Protein AF-A0A1Z1WGG2-F1 (afdb_monomer)

Foldseek 3Di:
DPVPPPDDPVVVLVVVDDVVDPSVVVVVVCVVVVVVVVVVVVVVVVVVVVVVVVVPPPD

Secondary structure (DSSP, 8-state):
--TTT---HHHHHHTT--TT-HHHHHHHHHHHTTHHHHHHHHHHHHHHHHHHHHTT---

Structure (mmCIF, N/CA/C/O backbone):
data_AF-A0A1Z1WGG2-F1
#
_entry.id   AF-A0A1Z1WGG2-F1
#
loop_
_atom_site.group_PDB
_atom_site.id
_atom_site.type_symbol
_atom_site.label_atom_id
_atom_site.label_alt_id
_atom_site.label_comp_id
_atom_site.label_asym_id
_atom_site.label_entity_id
_atom_site.label_seq_id
_atom_site.pdbx_PDB_ins_code
_atom_site.Cartn_x
_atom_site.Cartn_y
_atom_site.Cartn_z
_atom_site.occupancy
_atom_site.B_iso_or_equiv
_atom_site.auth_seq_id
_atom_site.auth_comp_id
_atom_site.auth_asym_id
_atom_site.auth_atom_id
_atom_site.pdbx_PDB_model_num
ATOM 1 N N . MET A 1 1 ? -14.622 0.397 10.589 1.00 70.25 1 MET A N 1
ATOM 2 C CA . MET A 1 1 ? -14.610 1.798 10.097 1.00 70.25 1 MET A CA 1
ATOM 3 C C . MET A 1 1 ? -14.469 1.998 8.582 1.00 70.25 1 MET A C 1
ATOM 5 O O . MET A 1 1 ? -14.906 3.041 8.130 1.00 70.25 1 MET A O 1
ATOM 9 N N . LEU A 1 2 ? -13.939 1.079 7.765 1.00 82.62 2 LEU A N 1
ATOM 10 C CA . LEU A 1 2 ? -14.129 1.156 6.295 1.00 82.62 2 LEU A CA 1
ATOM 11 C C . LEU A 1 2 ? -15.224 0.195 5.815 1.00 82.62 2 LEU A C 1
ATOM 13 O O . LEU A 1 2 ? -16.097 0.568 5.046 1.00 82.62 2 LEU A O 1
ATOM 17 N N . ARG A 1 3 ? -15.198 -1.041 6.321 1.00 80.62 3 ARG A N 1
ATOM 18 C CA . ARG A 1 3 ? -16.208 -2.067 6.021 1.00 80.62 3 ARG A CA 1
ATOM 19 C C . ARG A 1 3 ? -17.568 -1.770 6.663 1.0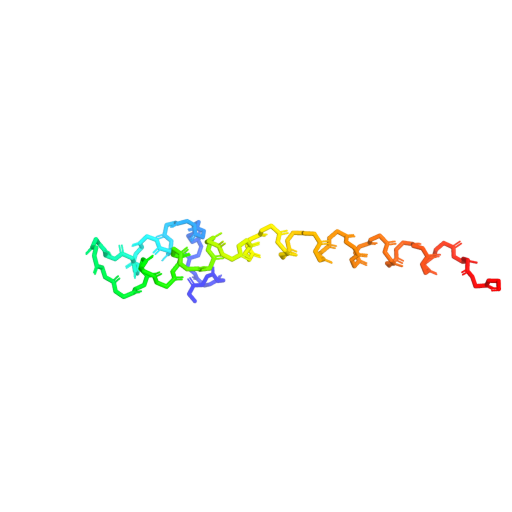0 80.62 3 ARG A C 1
ATOM 21 O O . ARG A 1 3 ? -18.590 -2.086 6.076 1.00 80.62 3 ARG A O 1
ATOM 28 N N . ASP A 1 4 ? -17.558 -1.131 7.832 1.00 88.06 4 ASP A N 1
ATOM 29 C CA . ASP A 1 4 ? -18.761 -0.948 8.660 1.00 88.06 4 ASP A CA 1
ATOM 30 C C . ASP A 1 4 ? -19.456 0.407 8.452 1.00 88.06 4 ASP A C 1
ATOM 32 O O . ASP A 1 4 ? -20.582 0.585 8.897 1.00 88.06 4 ASP A O 1
ATOM 36 N N . SER A 1 5 ? -18.788 1.386 7.828 1.00 86.31 5 SER A N 1
ATOM 37 C CA . SER A 1 5 ? -19.317 2.753 7.688 1.00 86.31 5 SER A CA 1
ATOM 38 C C . SER A 1 5 ? -20.163 2.956 6.432 1.00 86.31 5 SER A C 1
ATOM 40 O O . SER A 1 5 ? -20.949 3.895 6.383 1.00 86.31 5 SER A O 1
ATOM 42 N N . GLY A 1 6 ? -19.976 2.129 5.397 1.00 87.88 6 GLY A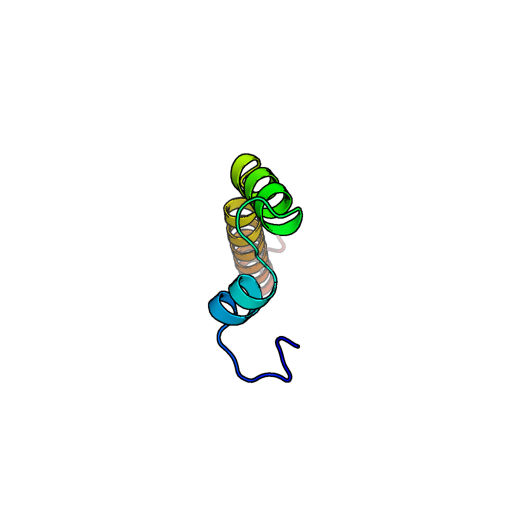 N 1
ATOM 43 C CA . GLY A 1 6 ? -20.588 2.331 4.077 1.00 87.88 6 GLY A CA 1
ATOM 44 C C . GLY A 1 6 ? -20.114 3.598 3.346 1.00 87.88 6 GLY A C 1
ATOM 45 O O . GLY A 1 6 ? -20.570 3.875 2.240 1.00 87.88 6 GLY A O 1
ATOM 46 N N . GLU A 1 7 ? -19.200 4.372 3.939 1.00 90.81 7 GLU A N 1
ATOM 47 C CA . GLU A 1 7 ? -18.693 5.609 3.361 1.00 90.81 7 GLU A CA 1
ATOM 48 C C . GLU A 1 7 ? -17.589 5.346 2.338 1.00 90.81 7 GLU A C 1
ATOM 50 O O . GLU A 1 7 ? -16.802 4.402 2.440 1.00 90.81 7 GLU A O 1
ATOM 55 N N . HIS A 1 8 ? -17.486 6.244 1.359 1.00 92.19 8 HIS A N 1
ATOM 56 C CA . HIS A 1 8 ? -16.412 6.183 0.382 1.00 92.19 8 HIS A CA 1
ATOM 57 C C . HIS A 1 8 ? -15.039 6.343 1.077 1.00 92.19 8 HIS A C 1
ATOM 59 O O . HIS A 1 8 ? -14.881 7.258 1.892 1.00 92.19 8 HIS A O 1
ATOM 65 N N . PRO A 1 9 ? -14.010 5.538 0.731 1.00 90.75 9 PRO A N 1
ATOM 66 C CA . PRO A 1 9 ? -12.693 5.579 1.378 1.00 90.75 9 PRO A CA 1
ATOM 67 C C . PRO A 1 9 ? -12.053 6.974 1.436 1.00 90.75 9 PRO A C 1
ATOM 69 O O . PRO A 1 9 ? -11.354 7.302 2.392 1.00 90.75 9 PRO A O 1
ATOM 72 N N . VAL A 1 10 ? -12.303 7.806 0.419 1.00 91.38 10 VAL A N 1
ATOM 73 C CA . VAL A 1 10 ? -11.806 9.193 0.367 1.00 91.38 10 VAL A CA 1
ATOM 74 C C . VAL A 1 10 ? -12.375 10.025 1.515 1.00 91.38 10 VAL A C 1
ATOM 76 O O . VAL A 1 10 ? -11.608 10.684 2.209 1.00 91.38 10 VAL A O 1
ATOM 79 N N . LYS A 1 11 ? -13.682 9.917 1.768 1.00 91.94 11 LYS A N 1
ATOM 80 C CA . LYS A 1 11 ? -14.368 10.656 2.831 1.00 91.94 11 LYS A CA 1
ATOM 81 C C . LYS A 1 11 ? -13.899 10.205 4.215 1.00 91.94 11 LYS A C 1
ATOM 83 O O . LYS A 1 11 ? -13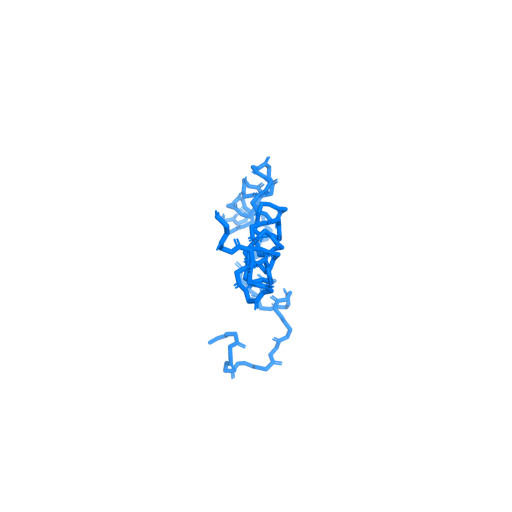.612 11.023 5.079 1.00 91.94 11 LYS A O 1
ATOM 88 N N . LEU A 1 12 ? -13.700 8.901 4.396 1.00 91.38 12 LEU A N 1
ATOM 89 C CA . LEU A 1 12 ? -13.154 8.358 5.644 1.00 91.38 12 LEU A CA 1
ATOM 90 C C . LEU A 1 12 ? -11.734 8.852 5.926 1.00 91.38 12 LEU A C 1
ATOM 92 O O . LEU A 1 12 ? -11.399 9.136 7.073 1.00 91.38 12 LEU A O 1
ATOM 96 N N . ARG A 1 13 ? -10.900 8.978 4.887 1.00 90.12 13 ARG A N 1
ATOM 97 C CA . ARG A 1 13 ? -9.565 9.570 5.012 1.00 90.12 13 ARG A CA 1
ATOM 98 C C . ARG A 1 13 ? -9.652 11.050 5.383 1.00 90.12 13 ARG A C 1
ATOM 100 O O . ARG A 1 13 ? -8.911 11.490 6.256 1.00 90.12 13 ARG A O 1
ATOM 107 N N . GLU A 1 14 ? -10.539 11.810 4.746 1.00 91.25 14 GLU A N 1
ATOM 108 C CA . GLU A 1 14 ? -10.758 13.232 5.051 1.00 91.25 14 GLU A CA 1
ATOM 109 C C . GLU A 1 14 ? -11.182 13.442 6.509 1.00 91.25 14 GLU A C 1
ATOM 111 O O . GLU A 1 14 ? -10.624 14.307 7.180 1.00 91.25 14 GLU A O 1
ATOM 116 N N . ASN A 1 15 ? -12.055 12.582 7.041 1.00 92.88 15 ASN A N 1
ATOM 117 C CA . ASN A 1 15 ? -12.532 12.658 8.427 1.00 92.88 15 ASN A CA 1
ATOM 118 C C . ASN A 1 15 ? -11.412 12.576 9.489 1.00 92.88 15 ASN A C 1
ATOM 120 O O . ASN A 1 15 ? -11.617 13.011 10.619 1.00 92.88 15 ASN A O 1
ATOM 124 N N . VAL A 1 16 ? -10.236 12.028 9.155 1.00 91.44 16 VAL A N 1
ATOM 125 C CA . VAL A 1 16 ? -9.077 11.899 10.068 1.00 91.44 16 VAL A CA 1
ATOM 126 C C . VAL A 1 16 ? -7.873 12.748 9.646 1.00 91.44 16 VAL A C 1
ATOM 128 O O . VAL A 1 16 ? -6.777 12.610 10.199 1.00 91.44 16 VAL A O 1
ATOM 131 N N . THR A 1 17 ? -8.056 13.619 8.652 1.00 93.75 17 THR A N 1
ATOM 132 C CA . THR A 1 17 ? -6.983 14.420 8.062 1.00 93.75 17 THR A CA 1
ATOM 133 C C . THR A 1 17 ? -7.260 15.901 8.280 1.00 93.75 17 THR A C 1
ATOM 135 O O . THR A 1 17 ? -8.002 16.527 7.529 1.00 93.75 17 THR A O 1
ATOM 138 N N . SER A 1 18 ? -6.632 16.486 9.300 1.00 94.50 18 SER A N 1
ATOM 139 C CA . SER A 1 18 ? -6.685 17.929 9.536 1.00 94.50 18 SER A CA 1
ATOM 140 C C . SER A 1 18 ? -5.604 18.686 8.746 1.00 94.50 18 SER A C 1
ATOM 142 O O . SER A 1 18 ? -4.510 18.15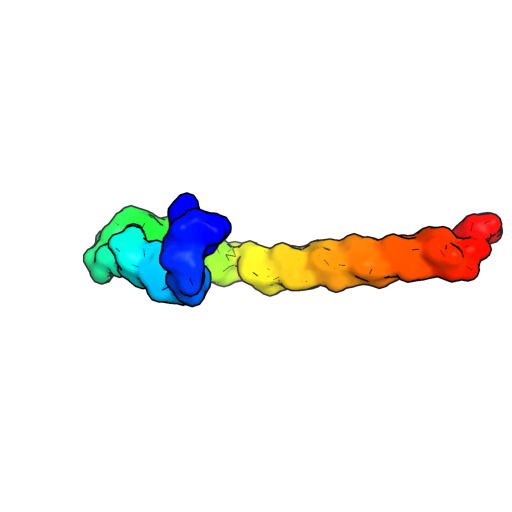0 8.519 1.00 94.50 18 SER A O 1
ATOM 144 N N . PRO A 1 19 ? -5.859 19.952 8.354 1.00 88.81 19 PRO A N 1
ATOM 145 C CA . PRO A 1 19 ? -4.819 20.837 7.834 1.00 88.81 19 PRO A CA 1
ATOM 146 C C . PRO A 1 19 ? -3.646 20.941 8.819 1.00 88.81 19 PRO A C 1
ATOM 148 O O . PRO A 1 19 ? -3.859 21.111 10.017 1.00 88.81 19 PRO A O 1
ATOM 151 N N . ALA A 1 20 ? -2.415 20.810 8.316 1.00 91.56 20 ALA A N 1
ATOM 152 C CA . ALA A 1 20 ? -1.172 20.777 9.103 1.00 91.56 20 ALA A CA 1
ATOM 153 C C . ALA A 1 20 ? -1.074 19.666 10.180 1.00 91.56 20 ALA A C 1
ATOM 155 O O . ALA A 1 20 ? -0.137 19.664 10.976 1.00 91.56 20 ALA A O 1
ATOM 156 N N . GLY A 1 21 ? -1.995 18.696 10.196 1.00 95.44 21 GLY A N 1
ATOM 157 C CA . GLY A 1 21 ? -1.993 17.589 11.151 1.00 95.44 21 GLY A CA 1
ATOM 158 C C . GLY A 1 21 ? -0.910 16.536 10.892 1.00 95.44 21 GLY A C 1
ATOM 159 O O . GLY A 1 21 ? -0.285 16.475 9.833 1.00 95.44 21 GLY A O 1
ATOM 160 N N . THR A 1 22 ? -0.709 15.637 11.851 1.00 96.31 22 THR A N 1
ATOM 161 C CA . THR A 1 22 ? 0.268 14.541 11.731 1.00 96.31 22 THR A CA 1
ATOM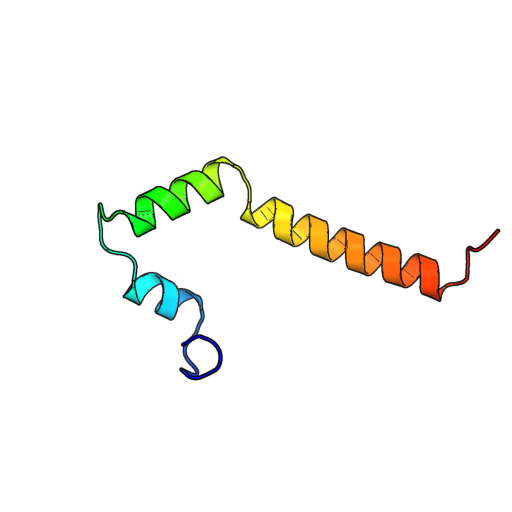 162 C C . THR A 1 22 ? -0.098 13.563 10.608 1.00 96.31 22 THR A C 1
ATOM 164 O O . THR A 1 22 ? 0.779 13.139 9.856 1.00 96.31 22 THR A O 1
ATOM 167 N N . THR A 1 23 ? -1.391 13.278 10.419 1.00 95.56 23 THR A N 1
ATOM 168 C CA . THR A 1 23 ? -1.890 12.364 9.378 1.00 95.56 23 THR A CA 1
ATOM 169 C C . THR A 1 23 ? -1.564 12.846 7.963 1.00 95.56 23 THR A C 1
ATOM 171 O O . THR A 1 23 ? -1.084 12.057 7.153 1.00 95.56 23 THR A O 1
ATOM 174 N N . ILE A 1 24 ? -1.781 14.132 7.646 1.00 95.50 24 ILE A N 1
ATOM 175 C CA . ILE A 1 24 ? -1.507 14.644 6.291 1.00 95.50 24 ILE A CA 1
ATOM 176 C C . ILE A 1 24 ? -0.006 14.649 5.981 1.00 95.50 24 ILE A C 1
ATOM 178 O O . ILE A 1 24 ? 0.383 14.355 4.853 1.00 95.50 24 ILE A O 1
ATOM 182 N N . ASN A 1 25 ? 0.840 14.907 6.983 1.00 96.81 25 ASN A N 1
ATOM 183 C CA . ASN A 1 25 ? 2.291 14.817 6.834 1.00 96.81 25 ASN A CA 1
ATOM 184 C C . ASN A 1 25 ? 2.738 13.370 6.573 1.00 96.81 25 ASN A C 1
ATOM 186 O O . ASN A 1 25 ? 3.514 13.130 5.654 1.00 96.81 25 ASN A O 1
ATOM 190 N N . ALA A 1 26 ? 2.186 12.397 7.304 1.00 96.94 26 ALA A N 1
ATOM 191 C CA . ALA A 1 26 ? 2.465 10.984 7.055 1.00 96.94 26 ALA A CA 1
ATOM 192 C C . ALA A 1 26 ? 2.019 10.547 5.647 1.00 96.94 26 ALA A C 1
ATOM 194 O O . ALA A 1 26 ? 2.786 9.912 4.929 1.00 96.94 26 ALA A O 1
ATOM 195 N N . ILE A 1 27 ? 0.809 10.930 5.217 1.00 9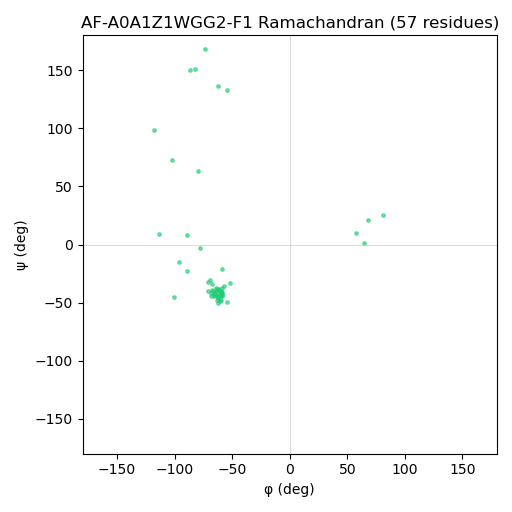4.94 27 ILE A N 1
ATOM 196 C CA . ILE A 1 27 ? 0.313 10.639 3.861 1.00 94.94 27 ILE A CA 1
ATOM 197 C C . ILE A 1 27 ? 1.238 11.246 2.804 1.00 94.94 27 ILE A C 1
ATOM 199 O O . ILE A 1 27 ? 1.560 10.573 1.829 1.00 94.94 27 ILE A O 1
ATOM 203 N N . ARG A 1 28 ? 1.692 12.489 2.999 1.00 95.44 28 ARG A N 1
ATOM 204 C CA . ARG A 1 28 ? 2.620 13.146 2.075 1.00 95.44 28 ARG A CA 1
ATOM 205 C C . ARG A 1 28 ? 3.916 12.358 1.914 1.00 95.44 28 ARG A C 1
ATOM 207 O O . ARG A 1 28 ? 4.345 12.160 0.784 1.00 95.44 28 ARG A O 1
ATOM 214 N N . GLU A 1 29 ? 4.504 11.870 3.004 1.00 98.12 29 GLU A N 1
ATOM 215 C CA . GLU A 1 29 ? 5.710 11.043 2.915 1.00 98.12 29 GLU A CA 1
ATOM 216 C C . GLU A 1 29 ? 5.457 9.728 2.171 1.00 98.12 29 GLU A C 1
ATOM 218 O O . GLU A 1 29 ? 6.267 9.335 1.337 1.00 98.12 29 GLU A O 1
ATOM 223 N N . LEU A 1 30 ? 4.311 9.075 2.377 1.00 97.50 30 LEU A N 1
ATOM 224 C CA . LEU A 1 30 ? 3.961 7.868 1.619 1.00 97.50 30 LEU A CA 1
ATOM 225 C C . LEU A 1 30 ? 3.828 8.142 0.111 1.00 97.50 30 LEU A C 1
ATOM 227 O O . LEU A 1 30 ? 4.254 7.323 -0.704 1.00 97.50 30 LEU A O 1
ATOM 231 N N . GLU A 1 31 ? 3.259 9.286 -0.273 1.00 96.50 31 GLU A N 1
ATOM 232 C CA . GLU A 1 31 ? 3.158 9.687 -1.682 1.00 96.50 31 GLU A CA 1
ATOM 233 C C . GLU A 1 31 ? 4.533 10.065 -2.263 1.00 96.50 31 GLU A C 1
ATOM 235 O O . GLU A 1 31 ? 4.850 9.639 -3.372 1.00 96.50 31 GLU A O 1
ATOM 240 N N . ASN A 1 32 ? 5.391 10.765 -1.505 1.00 98.19 32 ASN A N 1
ATOM 241 C CA . ASN A 1 32 ? 6.771 11.077 -1.913 1.00 98.19 32 ASN A CA 1
ATOM 242 C C . ASN A 1 32 ? 7.582 9.807 -2.222 1.00 98.19 32 ASN A C 1
ATOM 244 O O . ASN A 1 32 ? 8.401 9.800 -3.138 1.00 98.19 32 ASN A O 1
ATOM 248 N N . HIS A 1 33 ? 7.335 8.727 -1.477 1.00 98.25 33 HIS A N 1
ATOM 249 C CA . HIS A 1 33 ? 7.979 7.427 -1.678 1.00 98.25 33 HIS A CA 1
ATOM 250 C C . HIS A 1 33 ? 7.225 6.523 -2.672 1.00 98.25 33 HIS A C 1
ATOM 252 O O . HIS A 1 33 ? 7.562 5.350 -2.821 1.00 98.25 33 HIS A O 1
ATOM 258 N N . GLY A 1 34 ? 6.195 7.036 -3.356 1.00 97.81 34 GLY A N 1
ATOM 259 C CA . GLY A 1 34 ? 5.490 6.321 -4.421 1.00 97.81 34 GLY A CA 1
ATOM 260 C C . GLY A 1 34 ? 4.683 5.105 -3.956 1.00 97.81 34 GLY A C 1
ATOM 261 O O . GLY A 1 34 ? 4.366 4.234 -4.768 1.00 97.81 34 GLY A O 1
ATOM 262 N N . VAL A 1 35 ? 4.317 5.025 -2.672 1.00 98.00 35 VAL A N 1
ATOM 263 C CA . VAL A 1 35 ? 3.702 3.826 -2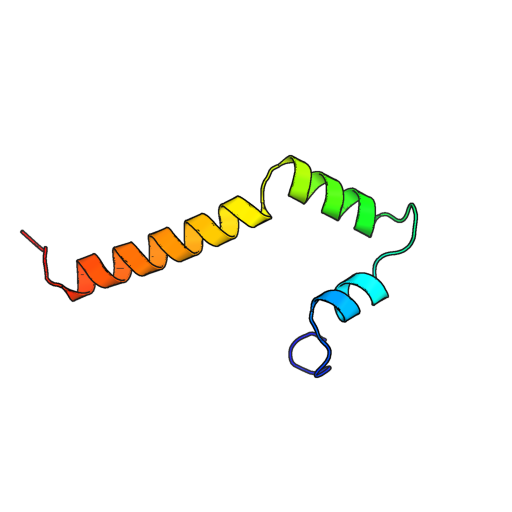.068 1.00 98.00 35 VAL A CA 1
ATOM 264 C C . VAL A 1 35 ? 2.400 3.426 -2.76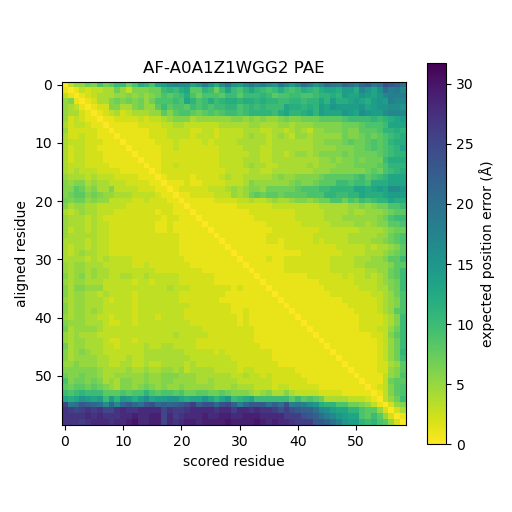7 1.00 98.00 35 VAL A C 1
ATOM 266 O O . VAL A 1 35 ? 2.136 2.240 -2.965 1.00 98.00 35 VAL A O 1
ATOM 269 N N . ARG A 1 36 ? 1.594 4.402 -3.200 1.00 95.69 36 ARG A N 1
ATOM 270 C CA . ARG A 1 36 ? 0.357 4.146 -3.953 1.00 95.69 36 ARG A CA 1
ATOM 271 C C . ARG A 1 36 ? 0.625 3.410 -5.263 1.00 95.69 36 ARG A C 1
ATOM 273 O O . ARG A 1 36 ? -0.044 2.421 -5.552 1.00 95.69 36 ARG A O 1
ATOM 280 N N . ALA A 1 37 ? 1.588 3.896 -6.042 1.00 97.75 37 ALA A N 1
ATOM 281 C CA . ALA A 1 37 ? 1.958 3.291 -7.316 1.00 97.75 37 ALA A CA 1
ATOM 282 C C . ALA A 1 37 ? 2.570 1.901 -7.102 1.00 97.75 37 ALA A C 1
ATOM 284 O O . ALA A 1 37 ? 2.199 0.957 -7.796 1.00 97.75 37 ALA A O 1
ATOM 285 N N . ALA A 1 38 ? 3.426 1.757 -6.086 1.00 98.50 38 ALA A N 1
ATOM 286 C CA . ALA A 1 38 ? 4.033 0.481 -5.725 1.00 98.50 38 ALA A CA 1
ATOM 287 C C . ALA A 1 38 ? 2.983 -0.587 -5.375 1.00 98.50 38 ALA A C 1
ATOM 289 O O . ALA A 1 38 ? 3.095 -1.725 -5.824 1.00 98.50 38 ALA A O 1
ATOM 290 N N . LEU A 1 39 ? 1.936 -0.225 -4.624 1.00 98.44 39 LEU A N 1
ATOM 291 C CA . LEU A 1 39 ? 0.866 -1.160 -4.273 1.00 98.44 39 LEU A CA 1
ATOM 292 C C . LEU A 1 39 ? 0.068 -1.618 -5.502 1.00 98.44 39 LEU A C 1
ATOM 294 O O . LEU A 1 39 ? -0.246 -2.801 -5.614 1.00 98.44 39 LEU A O 1
ATOM 298 N N . ILE A 1 40 ? -0.247 -0.705 -6.426 1.00 98.31 40 ILE A N 1
ATOM 299 C CA . ILE A 1 40 ? -0.950 -1.047 -7.673 1.00 98.31 40 ILE A CA 1
ATOM 300 C C . ILE A 1 40 ? -0.095 -2.005 -8.507 1.00 98.31 40 ILE A C 1
ATOM 302 O O . ILE A 1 40 ? -0.569 -3.081 -8.867 1.00 98.31 40 ILE A O 1
ATOM 306 N N . ALA A 1 41 ? 1.177 -1.666 -8.724 1.00 98.50 41 ALA A N 1
ATOM 307 C CA . ALA A 1 41 ? 2.104 -2.498 -9.485 1.00 98.50 41 ALA A CA 1
ATOM 308 C C . ALA A 1 41 ? 2.279 -3.892 -8.858 1.00 98.50 41 ALA A C 1
ATOM 310 O O . ALA A 1 41 ? 2.300 -4.898 -9.563 1.00 98.50 41 ALA A O 1
ATOM 311 N N . ALA A 1 42 ? 2.350 -3.975 -7.526 1.00 98.56 42 ALA A N 1
ATOM 312 C CA . ALA A 1 42 ? 2.447 -5.249 -6.821 1.00 98.56 42 ALA A CA 1
ATOM 313 C C . ALA A 1 42 ? 1.204 -6.129 -7.035 1.00 98.56 42 ALA A C 1
ATOM 315 O O . ALA A 1 42 ? 1.332 -7.335 -7.247 1.00 98.56 42 ALA A O 1
ATOM 316 N N . LEU A 1 43 ? 0.003 -5.540 -7.009 1.00 98.44 43 LEU A N 1
ATOM 317 C CA . LEU A 1 43 ? -1.243 -6.266 -7.267 1.00 98.44 43 LEU A CA 1
ATOM 318 C C . LEU A 1 43 ? -1.338 -6.744 -8.719 1.00 98.44 43 LEU A C 1
ATOM 320 O O . LEU A 1 43 ? -1.791 -7.862 -8.965 1.00 98.44 43 LEU A O 1
ATOM 324 N N . GLU A 1 44 ? -0.896 -5.929 -9.674 1.00 98.50 44 GLU A N 1
ATOM 325 C CA . GLU A 1 44 ? -0.824 -6.312 -11.086 1.00 98.50 44 GLU A CA 1
ATOM 326 C C . GLU A 1 44 ? 0.158 -7.465 -11.298 1.00 98.50 44 GLU A C 1
ATOM 328 O O . GLU A 1 44 ? -0.223 -8.484 -11.874 1.00 98.50 44 GLU A O 1
ATOM 333 N N . ALA A 1 45 ? 1.364 -7.371 -10.735 1.00 98.38 45 ALA A N 1
ATOM 334 C CA . ALA A 1 45 ? 2.361 -8.435 -10.794 1.00 98.38 45 ALA A CA 1
ATOM 335 C C . ALA A 1 45 ? 1.850 -9.740 -10.161 1.00 98.38 45 ALA A C 1
ATOM 337 O O . ALA A 1 45 ? 2.017 -10.818 -10.730 1.00 98.38 45 ALA A O 1
ATOM 338 N N . ALA A 1 46 ? 1.175 -9.659 -9.010 1.00 98.12 46 ALA A N 1
ATOM 339 C CA . ALA A 1 46 ? 0.582 -10.824 -8.357 1.00 98.12 46 ALA A CA 1
ATOM 340 C C . ALA A 1 46 ? -0.525 -11.465 -9.211 1.00 98.12 46 ALA A C 1
ATOM 342 O O . ALA A 1 46 ? -0.572 -12.689 -9.357 1.00 98.12 46 ALA A O 1
ATOM 343 N N . ARG A 1 47 ? -1.401 -10.646 -9.807 1.00 97.56 47 ARG A N 1
ATOM 344 C CA . ARG A 1 47 ? -2.450 -11.102 -10.730 1.00 97.56 47 ARG A CA 1
ATOM 345 C C . ARG A 1 47 ? -1.849 -11.803 -11.944 1.00 97.56 47 ARG A C 1
ATOM 347 O O . ARG A 1 47 ? -2.320 -12.876 -12.321 1.00 97.56 47 ARG A O 1
ATOM 354 N N . ASP A 1 48 ? -0.842 -11.202 -12.562 1.00 97.38 48 ASP A N 1
ATOM 355 C CA . ASP A 1 48 ? -0.239 -11.722 -13.786 1.00 97.38 48 ASP A CA 1
ATOM 356 C C . ASP A 1 48 ? 0.522 -13.021 -13.495 1.00 97.38 48 ASP A C 1
ATOM 358 O O . ASP A 1 48 ? 0.292 -14.025 -14.172 1.00 97.38 48 ASP A O 1
ATOM 362 N N . ARG A 1 49 ? 1.258 -13.083 -12.377 1.00 97.12 49 ARG A N 1
ATOM 363 C CA . ARG A 1 49 ? 1.881 -14.325 -11.905 1.00 97.12 49 ARG A CA 1
ATOM 364 C C . ARG A 1 49 ? 0.862 -15.430 -11.629 1.00 97.12 49 ARG A C 1
ATOM 366 O O . ARG A 1 49 ? 1.095 -16.590 -11.959 1.00 97.12 49 ARG A O 1
ATOM 373 N N . SER A 1 50 ? -0.280 -15.092 -11.030 1.00 96.88 50 SER A N 1
ATOM 374 C CA . SER A 1 50 ? -1.353 -16.061 -10.788 1.00 96.88 50 SER A CA 1
ATOM 375 C C . SER A 1 50 ? -1.895 -16.652 -12.095 1.00 96.88 50 SER A C 1
ATOM 377 O O . SER A 1 50 ? -2.147 -17.856 -12.156 1.00 96.88 50 SER A O 1
ATOM 379 N N . ARG A 1 51 ? -2.016 -15.842 -13.155 1.00 96.31 51 ARG A N 1
ATOM 380 C CA . ARG A 1 51 ? -2.443 -16.301 -14.487 1.00 96.31 51 ARG A CA 1
ATOM 381 C C . ARG A 1 51 ? -1.407 -17.192 -15.155 1.00 96.31 51 ARG A C 1
ATOM 383 O O . ARG A 1 51 ? -1.786 -18.230 -15.685 1.00 96.31 51 ARG A O 1
ATOM 390 N N . GLU A 1 52 ? -0.128 -16.826 -15.096 1.00 96.00 52 GLU A N 1
ATOM 391 C CA . GLU A 1 52 ? 0.966 -17.663 -15.607 1.00 96.00 52 GLU A CA 1
ATOM 392 C C . GLU A 1 52 ? 0.929 -19.060 -14.979 1.00 96.00 52 GLU A C 1
ATOM 394 O O . GLU A 1 52 ? 0.921 -20.063 -15.694 1.00 96.00 52 GLU A O 1
ATOM 399 N N . LEU A 1 53 ? 0.828 -19.115 -13.644 1.00 94.69 53 LEU A N 1
ATOM 400 C CA . LEU A 1 53 ? 0.739 -20.362 -12.884 1.00 94.69 53 LEU A CA 1
ATOM 401 C C . LEU A 1 53 ? -0.497 -21.183 -13.270 1.00 94.69 53 LEU A C 1
ATOM 403 O O . LEU A 1 53 ? -0.393 -22.392 -13.458 1.00 94.69 53 LEU A O 1
ATOM 407 N N . ALA A 1 54 ? -1.655 -20.537 -13.425 1.00 92.25 54 ALA A N 1
ATOM 408 C CA . ALA A 1 54 ? -2.893 -21.207 -13.822 1.00 92.25 54 ALA A CA 1
ATOM 409 C C . ALA A 1 54 ? -2.867 -21.707 -15.278 1.00 92.25 54 ALA A C 1
ATOM 411 O O . ALA A 1 54 ? -3.497 -22.713 -15.592 1.00 92.25 54 ALA A O 1
ATOM 412 N N . SER A 1 55 ? -2.136 -21.020 -16.163 1.00 86.50 55 SER A N 1
ATOM 413 C CA . SER A 1 55 ? -2.010 -21.372 -17.584 1.00 86.50 55 SER A CA 1
ATOM 414 C C . SER A 1 55 ? -1.055 -22.538 -17.868 1.00 86.50 55 SER A C 1
ATOM 416 O O . SER A 1 55 ? -0.965 -22.979 -19.010 1.00 86.50 55 SER A O 1
ATOM 418 N N . GLY A 1 56 ? -0.387 -23.084 -16.846 1.00 69.62 56 GLY A N 1
ATOM 419 C CA . GLY A 1 56 ? 0.356 -24.337 -16.973 1.00 69.62 56 GLY A CA 1
ATOM 420 C C . GLY A 1 56 ? 1.746 -24.226 -17.603 1.00 69.62 56 GLY A C 1
ATOM 421 O O . GLY A 1 56 ? 2.254 -25.231 -18.089 1.00 69.62 56 GLY A O 1
ATOM 422 N N . ASN A 1 57 ? 2.416 -23.071 -17.539 1.00 59.81 57 ASN A N 1
ATOM 423 C CA . ASN A 1 57 ? 3.854 -22.994 -17.839 1.00 59.81 57 ASN A CA 1
ATOM 424 C C . ASN A 1 57 ? 4.692 -23.460 -16.637 1.00 59.81 57 ASN A C 1
ATOM 426 O O . ASN A 1 57 ? 5.447 -22.700 -16.032 1.00 59.81 57 ASN A O 1
ATOM 430 N N . ASN A 1 58 ? 4.531 -24.735 -16.291 1.00 59.78 58 ASN A N 1
ATOM 431 C CA . ASN A 1 58 ? 5.497 -25.490 -15.508 1.00 59.78 58 ASN A C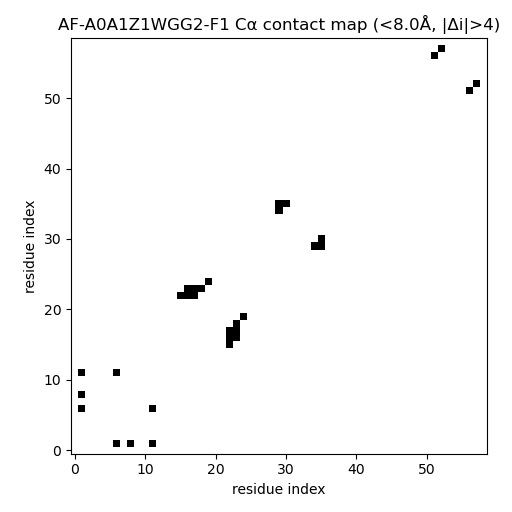A 1
ATOM 432 C C . ASN A 1 58 ? 6.276 -26.385 -16.486 1.00 59.78 58 ASN A C 1
ATOM 434 O O . ASN A 1 58 ? 6.014 -27.584 -16.573 1.00 59.78 58 ASN A O 1
ATOM 438 N N . SER A 1 59 ? 7.149 -25.763 -17.286 1.00 56.06 59 SER A N 1
ATOM 439 C CA . SER A 1 59 ? 8.189 -26.450 -18.067 1.00 56.06 59 SER A CA 1
ATOM 440 C C . SER A 1 59 ? 9.480 -26.488 -17.266 1.00 56.06 59 SER A C 1
ATOM 442 O O . SER A 1 59 ? 9.823 -25.426 -16.699 1.00 56.06 59 SER A O 1
#

Radius of gyration: 17.5 Å; Cα contacts (8 Å, |Δi|>4): 16; chains: 1; bounding box: 29×47×30 Å

pLDDT: mean 91.68, std 9.74, range [56.06, 98.56]

Solvent-accessible surface area (backbone atoms only — not comparable to full-atom values): 3631 Å² total; per-residue (Å²): 114,67,89,77,60,80,57,59,71,68,59,60,51,50,77,67,44,50,89,96,31,72,53,46,56,53,51,48,52,42,56,75,70,40,46,68,61,51,53,53,52,51,52,49,52,53,52,52,51,52,49,48,64,73,71,61,79,81,125

Mean predicted aligned error: 5.47 Å

Nearest PDB structures (foldseek):
  5uau-assembly1_E  TM=9.493E-01  e=9.578E-03  Homo sapiens
  6xp0-assembly1_A-2  TM=9.503E-01  e=1.132E-02  Homo sapiens
  6lhm-assembly2_B  TM=9.280E-01  e=1.453E-02  Homo sapiens
  6lhm-assembly1_A  TM=9.287E-01  e=2.605E-02  Homo sapiens
  2ger-assembly2_B  TM=9.360E-01  e=2.605E-02  Homo sapiens

InterPro domains:
  IPR008927 6-phosphogluconate dehydrogenase-like, C-terminal domain superfamily [SSF48179] (1-54)
  IPR029036 Pyrroline-5-carboxylate reductase, dimerisation domain [PF14748] (1-53)
  IPR053790 Pyrroline-5-carboxylate reductase-like conserved site [PS00521] (9-31)

Organism: NCBI:txid67267

Sequence (59 aa):
MLRDSGEHPVKLRENVTSPAGTTINAIRELENHGVRAALIAALEAARDRSRELASGNNS